Protein AF-A0A854PKU4-F1 (afdb_monomer_lite)

pLDDT: mean 85.91, std 13.13, range [31.92, 95.81]

Structure (mmCIF, N/CA/C/O backbone):
data_AF-A0A854PKU4-F1
#
_entry.id   AF-A0A854PKU4-F1
#
loop_
_atom_site.group_PDB
_atom_site.id
_atom_site.type_symbol
_atom_site.label_atom_id
_atom_site.label_alt_id
_atom_site.label_comp_id
_atom_site.label_asym_id
_atom_site.label_entity_id
_atom_site.label_seq_id
_atom_site.pdbx_PDB_ins_code
_atom_site.Cartn_x
_atom_site.Cartn_y
_atom_site.Cartn_z
_atom_site.occupancy
_atom_site.B_iso_or_equiv
_atom_site.auth_seq_id
_atom_site.auth_comp_id
_atom_site.auth_asym_id
_atom_site.auth_atom_id
_atom_site.pdbx_PDB_model_num
ATOM 1 N N . MET A 1 1 ? -8.528 23.294 2.603 1.00 34.28 1 MET A N 1
ATOM 2 C CA . MET A 1 1 ? -8.503 21.823 2.775 1.00 34.28 1 MET A CA 1
ATOM 3 C C . MET A 1 1 ? -9.174 21.465 4.097 1.00 34.28 1 MET A C 1
ATOM 5 O O . MET A 1 1 ? -8.681 21.871 5.139 1.00 34.28 1 MET A O 1
ATOM 9 N N . SER A 1 2 ? -10.322 20.782 4.072 1.00 31.92 2 SER A N 1
ATOM 10 C CA . SER A 1 2 ? -11.000 20.327 5.298 1.00 31.92 2 SER A CA 1
ATOM 11 C C . SER A 1 2 ? -10.245 19.132 5.893 1.00 31.92 2 S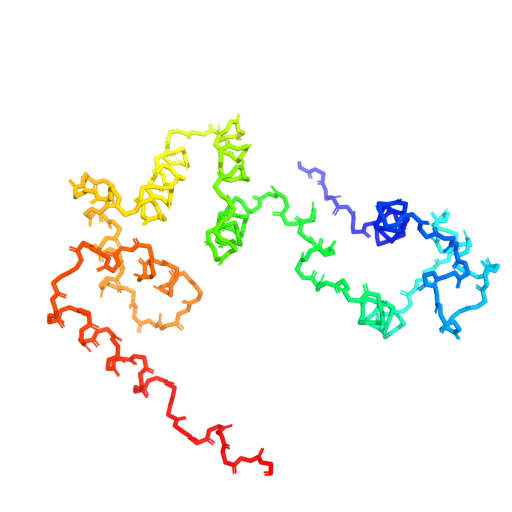ER A C 1
ATOM 13 O O . SER A 1 2 ? -9.994 18.158 5.181 1.00 31.92 2 SER A O 1
ATOM 15 N N . LYS A 1 3 ? -9.864 19.194 7.177 1.00 39.91 3 LYS A N 1
ATOM 16 C CA . LYS A 1 3 ? -9.342 18.036 7.924 1.00 39.91 3 LYS A CA 1
ATOM 17 C C . LYS A 1 3 ? -10.419 16.943 7.910 1.00 39.91 3 LYS A C 1
ATOM 19 O O . LYS A 1 3 ? -11.438 17.081 8.581 1.00 39.91 3 LYS A O 1
ATOM 24 N N . LYS A 1 4 ? -10.214 15.852 7.160 1.00 53.66 4 LYS A N 1
ATOM 25 C CA . LYS A 1 4 ? -11.062 14.652 7.271 1.00 53.66 4 LYS A CA 1
ATOM 26 C C . LYS A 1 4 ? -10.878 14.075 8.679 1.00 53.66 4 LYS A C 1
ATOM 28 O O . LYS A 1 4 ? -9.843 13.492 8.984 1.00 53.66 4 LYS A O 1
ATOM 33 N N . THR A 1 5 ? -11.876 14.256 9.537 1.00 62.19 5 THR A N 1
ATOM 34 C CA . THR A 1 5 ? -11.923 13.641 10.868 1.00 62.19 5 THR A CA 1
ATOM 35 C C . THR A 1 5 ? -12.010 12.118 10.745 1.00 62.19 5 THR A C 1
ATOM 37 O O . THR A 1 5 ? -12.788 11.588 9.946 1.00 62.19 5 THR A O 1
ATOM 40 N N . LEU A 1 6 ? -11.202 11.413 11.538 1.00 74.50 6 LEU A N 1
ATOM 41 C CA . LEU A 1 6 ? -11.161 9.955 11.625 1.00 74.50 6 LEU A CA 1
ATOM 42 C C . LEU A 1 6 ? -12.466 9.421 12.253 1.00 74.50 6 LEU A C 1
ATOM 44 O O . LEU A 1 6 ? -12.621 9.429 13.470 1.00 74.50 6 LEU A O 1
ATOM 48 N N . ASN A 1 7 ? -13.414 8.963 11.430 1.00 84.94 7 ASN A N 1
ATOM 49 C CA . ASN A 1 7 ? -14.751 8.519 11.862 1.00 84.94 7 ASN A CA 1
ATOM 50 C C . ASN A 1 7 ? -14.805 6.998 12.110 1.00 84.94 7 ASN A C 1
ATOM 52 O O . ASN A 1 7 ? -15.439 6.242 11.362 1.00 84.94 7 ASN A O 1
ATOM 56 N N . ILE A 1 8 ? -14.088 6.533 13.137 1.00 88.31 8 ILE A N 1
ATOM 57 C CA . ILE A 1 8 ? -13.963 5.109 13.514 1.00 88.31 8 ILE A CA 1
ATOM 58 C C . ILE A 1 8 ? -15.327 4.412 13.619 1.00 88.31 8 ILE A C 1
ATOM 60 O O . ILE A 1 8 ? -15.493 3.289 13.143 1.00 88.31 8 ILE A O 1
ATOM 64 N N . ASP A 1 9 ? -16.309 5.096 14.199 1.00 89.94 9 ASP A N 1
ATOM 65 C CA . ASP A 1 9 ? -17.692 4.657 14.374 1.00 89.94 9 ASP A CA 1
ATOM 66 C C . ASP A 1 9 ? -18.367 4.281 13.048 1.00 89.94 9 ASP A C 1
ATOM 68 O O . ASP A 1 9 ? -18.910 3.180 12.905 1.00 89.94 9 ASP A O 1
ATOM 72 N N . LYS A 1 10 ? -18.274 5.158 12.041 1.00 89.38 10 LYS A N 1
ATOM 73 C CA . LYS A 1 10 ? -18.843 4.911 10.711 1.00 89.38 10 LYS A CA 1
ATOM 74 C C . LYS A 1 10 ? -18.137 3.761 10.011 1.00 89.38 10 LYS A C 1
ATOM 76 O O . LYS A 1 10 ? -18.788 2.994 9.300 1.00 89.38 10 LYS A O 1
ATOM 81 N N . GLN A 1 11 ? -16.825 3.628 10.207 1.00 89.62 11 GLN A N 1
ATOM 82 C CA . GLN A 1 11 ? -16.073 2.552 9.571 1.00 89.62 11 GLN A CA 1
ATOM 83 C C . GLN A 1 11 ? -16.362 1.175 10.159 1.00 89.62 11 GLN A C 1
ATOM 85 O O . GLN A 1 11 ? -16.547 0.214 9.412 1.00 89.62 11 GLN A O 1
ATOM 90 N N . LEU A 1 12 ? -16.477 1.084 11.483 1.00 91.25 12 LEU A N 1
ATOM 91 C CA . LEU A 1 12 ? -16.914 -0.138 12.154 1.00 91.25 12 LEU A CA 1
ATOM 92 C C . LEU A 1 12 ? -18.279 -0.592 11.629 1.00 91.25 12 LEU A C 1
ATOM 94 O O . LEU A 1 12 ? -18.432 -1.747 11.229 1.00 91.25 12 LEU A O 1
ATOM 98 N N . LYS A 1 13 ? -19.232 0.342 11.525 1.00 93.00 13 LYS A N 1
ATOM 99 C CA . LYS A 1 13 ? -20.560 0.064 10.970 1.00 93.00 13 LYS A CA 1
ATOM 100 C C . LYS A 1 13 ? -20.498 -0.428 9.525 1.00 93.00 13 LYS A C 1
ATOM 102 O O . LYS A 1 13 ? -21.197 -1.375 9.169 1.00 93.00 13 LYS A O 1
ATOM 107 N N . LYS A 1 14 ? -19.668 0.199 8.686 1.00 90.56 14 LYS A N 1
ATOM 108 C CA . LYS A 1 14 ? -19.501 -0.195 7.281 1.00 90.56 14 LYS A CA 1
ATOM 109 C C . LYS A 1 14 ? -18.955 -1.618 7.157 1.00 90.56 14 LYS A C 1
ATOM 111 O O . LYS A 1 14 ? -19.557 -2.420 6.451 1.00 90.56 14 LYS A O 1
ATOM 116 N N . HIS A 1 15 ? -17.865 -1.938 7.855 1.00 90.19 15 HIS A N 1
ATOM 117 C CA . HIS A 1 15 ? -17.285 -3.284 7.846 1.00 90.19 15 HIS A CA 1
ATOM 118 C C . HIS A 1 15 ? -18.282 -4.329 8.346 1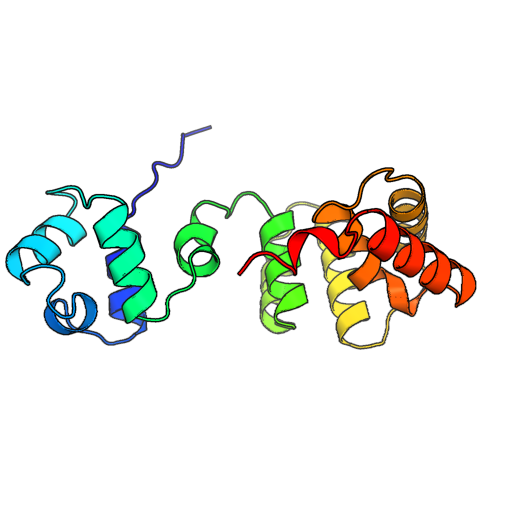.00 90.19 15 HIS A C 1
ATOM 120 O O . HIS A 1 15 ? -18.461 -5.358 7.702 1.00 90.19 15 HIS A O 1
ATOM 126 N N . ARG A 1 16 ? -18.999 -4.040 9.439 1.00 93.75 16 ARG A N 1
ATOM 127 C CA . ARG A 1 16 ? -20.039 -4.931 9.962 1.00 93.75 16 ARG A CA 1
ATOM 128 C C . ARG A 1 16 ? -21.088 -5.282 8.908 1.00 93.75 16 ARG A C 1
ATOM 130 O O . ARG A 1 16 ? -21.411 -6.453 8.737 1.00 93.75 16 ARG A O 1
ATOM 137 N N . ILE A 1 17 ? -21.628 -4.266 8.231 1.00 93.62 17 ILE A N 1
ATOM 138 C CA . ILE A 1 17 ? -22.658 -4.449 7.200 1.00 93.62 17 ILE A CA 1
ATOM 139 C C . ILE A 1 17 ? -22.100 -5.246 6.016 1.00 93.62 17 ILE A C 1
ATOM 141 O O . ILE A 1 17 ? -22.771 -6.159 5.550 1.00 93.62 17 ILE A O 1
ATOM 145 N N . LEU A 1 18 ? -20.875 -4.946 5.563 1.00 88.69 18 LEU A N 1
ATOM 146 C CA . LEU A 1 18 ? -20.223 -5.672 4.464 1.00 88.69 18 LEU A CA 1
ATOM 147 C C . LEU A 1 18 ? -20.031 -7.163 4.767 1.00 88.69 18 LEU A C 1
ATOM 149 O O . LEU A 1 18 ? -20.154 -7.985 3.869 1.00 88.69 18 LEU A O 1
ATOM 153 N N . MET A 1 19 ? -19.770 -7.511 6.027 1.00 90.25 19 MET A N 1
ATOM 154 C CA . MET A 1 19 ? -19.637 -8.899 6.475 1.00 90.25 19 MET A CA 1
ATOM 155 C C . MET A 1 19 ? -20.985 -9.570 6.795 1.00 90.25 19 MET A C 1
ATOM 157 O O . MET A 1 19 ? -21.000 -10.708 7.255 1.00 90.25 19 MET A O 1
ATOM 161 N N . GLY A 1 20 ? -22.117 -8.876 6.624 1.00 93.44 20 GLY A N 1
ATOM 162 C CA . GLY A 1 20 ? -23.444 -9.410 6.953 1.00 93.44 20 GLY A CA 1
ATOM 163 C C . GLY A 1 20 ? -23.675 -9.653 8.450 1.00 93.44 20 GLY A C 1
ATOM 164 O O . GLY A 1 20 ? -24.554 -10.427 8.818 1.00 93.44 20 GLY A O 1
ATOM 165 N N . MET A 1 21 ? -22.897 -9.010 9.327 1.00 95.06 21 MET A N 1
ATOM 166 C CA . MET A 1 21 ? -22.939 -9.262 10.768 1.00 95.06 21 MET A CA 1
ATOM 167 C C . MET A 1 21 ? -23.955 -8.376 11.501 1.00 95.06 21 MET A C 1
ATOM 169 O O . MET A 1 21 ? -24.147 -7.189 11.205 1.00 95.06 21 MET A O 1
ATOM 173 N N . THR A 1 22 ? -24.555 -8.918 12.557 1.00 95.56 22 THR A N 1
ATOM 174 C CA . THR A 1 22 ? -25.284 -8.132 13.556 1.00 95.56 22 THR A CA 1
ATOM 175 C C . THR A 1 22 ? -24.318 -7.395 14.484 1.00 95.56 22 THR A C 1
ATOM 177 O O . THR A 1 22 ? -23.124 -7.695 14.566 1.00 95.56 22 THR A O 1
ATOM 180 N N . GLN A 1 23 ? -24.829 -6.402 15.216 1.00 94.88 23 GLN A N 1
ATOM 181 C CA . GLN A 1 23 ? -24.037 -5.681 16.219 1.00 94.88 23 GLN A CA 1
ATOM 182 C C . GLN A 1 23 ? -23.509 -6.611 17.316 1.00 94.88 23 GLN A C 1
ATOM 184 O O . GLN A 1 23 ? -22.406 -6.401 17.800 1.00 94.88 23 GLN A O 1
ATOM 189 N N . GLN A 1 24 ? -24.269 -7.646 17.680 1.00 94.31 24 GLN A N 1
ATOM 190 C CA . GLN A 1 24 ? -23.859 -8.621 18.686 1.00 94.31 24 GLN A CA 1
ATOM 191 C C . GLN A 1 24 ? -22.786 -9.582 18.155 1.00 94.31 24 GLN A C 1
ATOM 193 O O . GLN A 1 24 ? -21.857 -9.929 18.880 1.00 94.31 24 GLN A O 1
ATOM 198 N N . GLN A 1 25 ? -22.875 -9.959 16.877 1.00 94.12 25 GLN A N 1
ATOM 199 C CA . GLN A 1 25 ? -21.883 -10.818 16.233 1.00 94.12 25 GLN A CA 1
ATOM 200 C C . GLN A 1 25 ? -20.522 -10.134 16.114 1.00 94.12 25 GLN A C 1
ATOM 202 O O . GLN A 1 25 ? -19.523 -10.744 16.469 1.00 94.12 25 GLN A O 1
ATOM 207 N N . ILE A 1 26 ? -20.459 -8.867 15.690 1.00 93.00 26 ILE A N 1
ATOM 208 C CA . ILE A 1 26 ? -19.157 -8.209 15.499 1.00 93.00 26 ILE A CA 1
ATOM 209 C C . ILE A 1 26 ? -18.437 -7.909 16.822 1.00 93.00 26 ILE A C 1
ATOM 211 O O . ILE A 1 26 ? -17.209 -7.874 16.868 1.00 93.00 26 ILE A O 1
ATOM 215 N N . VAL A 1 27 ? -19.167 -7.678 17.919 1.00 93.44 27 VAL A N 1
ATOM 216 C CA . VAL A 1 27 ? -18.533 -7.342 19.205 1.00 93.44 27 VAL A CA 1
ATOM 217 C C . VAL A 1 27 ? -17.967 -8.554 19.925 1.00 93.44 27 VAL A C 1
ATOM 219 O O . VAL A 1 27 ? -17.078 -8.363 20.747 1.00 93.44 27 VAL A O 1
ATOM 222 N N . GLN A 1 28 ? -18.465 -9.767 19.656 1.00 91.56 28 GLN A N 1
ATOM 223 C CA . GLN A 1 28 ? -17.980 -11.028 20.241 1.00 91.56 28 GLN A CA 1
ATOM 224 C C . GLN A 1 28 ? -17.681 -10.937 21.757 1.00 91.56 28 GLN A C 1
ATOM 226 O O . GLN A 1 28 ? -16.628 -11.357 22.233 1.00 91.56 28 GLN A O 1
ATOM 231 N N . GLY A 1 29 ? -18.572 -10.302 22.527 1.00 89.56 29 GLY A N 1
ATOM 232 C CA . GLY A 1 29 ? -18.422 -10.139 23.982 1.00 89.56 29 GLY A CA 1
ATOM 233 C C . GLY A 1 29 ? -17.396 -9.092 24.448 1.00 89.56 29 GLY A C 1
ATOM 234 O O . GLY A 1 29 ? -17.197 -8.928 25.647 1.00 89.56 29 GLY A O 1
ATOM 235 N N . ILE A 1 30 ? -16.755 -8.344 23.544 1.00 92.38 30 ILE A N 1
ATOM 236 C CA . ILE A 1 30 ? -15.841 -7.232 23.885 1.00 92.38 30 ILE A CA 1
ATOM 237 C C . ILE A 1 30 ? -16.617 -6.040 24.463 1.00 92.38 30 ILE A C 1
ATOM 239 O O . ILE A 1 30 ? -16.104 -5.290 25.297 1.00 92.38 30 ILE A O 1
ATOM 243 N N . LEU A 1 31 ? -17.847 -5.860 23.989 1.00 91.00 31 LEU A N 1
ATOM 244 C CA . LEU A 1 31 ? -18.810 -4.853 24.413 1.00 91.00 31 LEU A CA 1
ATOM 245 C C . LEU A 1 31 ? -20.196 -5.492 24.443 1.00 91.00 31 LEU A C 1
ATOM 247 O O . LEU A 1 31 ? -20.474 -6.414 23.674 1.00 91.00 31 LEU A O 1
ATOM 251 N N . ASP A 1 32 ? -21.087 -4.954 25.268 1.00 91.94 32 ASP A N 1
ATOM 252 C CA . ASP A 1 32 ? -22.507 -5.240 25.121 1.00 91.94 32 ASP A CA 1
ATOM 253 C C . ASP A 1 32 ? -23.065 -4.553 23.859 1.00 91.94 32 ASP A C 1
ATOM 255 O O . ASP A 1 32 ? -22.577 -3.506 23.408 1.00 91.94 32 ASP A O 1
ATOM 259 N N . GLN A 1 33 ? -24.120 -5.139 23.288 1.00 92.19 33 GLN A N 1
ATOM 260 C CA . GLN A 1 33 ? -24.758 -4.637 22.069 1.00 92.19 33 GLN A CA 1
ATOM 261 C C . GLN A 1 33 ? -25.240 -3.185 22.225 1.00 92.19 33 GLN A C 1
ATOM 263 O O . GLN A 1 33 ? -25.137 -2.402 21.279 1.00 92.19 33 GLN A O 1
ATOM 268 N N . SER A 1 34 ? -25.738 -2.798 23.407 1.00 92.62 34 SER A N 1
ATOM 269 C CA . SER A 1 34 ? -26.247 -1.441 23.643 1.00 92.62 34 SER A CA 1
ATOM 270 C C . SER A 1 34 ? -25.122 -0.405 23.561 1.00 92.62 34 SER A C 1
ATOM 272 O O . SER A 1 34 ? -25.272 0.631 22.905 1.00 92.62 34 SER A O 1
ATOM 274 N N . THR A 1 35 ? -23.962 -0.712 24.148 1.00 91.88 35 THR A N 1
ATOM 275 C CA . THR A 1 35 ? -22.765 0.126 24.084 1.00 91.88 35 THR A CA 1
ATOM 276 C C . THR A 1 35 ? -22.253 0.223 22.662 1.00 91.88 35 THR A C 1
ATOM 278 O O . THR A 1 35 ? -22.001 1.329 22.185 1.00 91.88 35 THR A O 1
ATOM 281 N N . TYR A 1 36 ? -22.173 -0.892 21.941 1.00 94.38 36 TYR A N 1
ATOM 282 C CA . TYR A 1 36 ? -21.728 -0.856 20.554 1.00 94.38 36 TYR A CA 1
ATOM 283 C C . TYR A 1 36 ? -22.697 -0.105 19.633 1.00 94.38 36 TYR A C 1
ATOM 285 O O . TYR A 1 36 ? -22.256 0.658 18.775 1.00 94.38 36 TYR A O 1
ATOM 293 N N . SER A 1 37 ? -24.013 -0.197 19.862 1.00 93.94 37 SER A N 1
ATOM 294 C CA . SER A 1 37 ? -24.976 0.636 19.135 1.00 93.94 37 SER A CA 1
ATOM 295 C C . SER A 1 37 ? -24.739 2.130 19.368 1.00 93.94 37 SER A C 1
ATOM 297 O O . SER A 1 37 ? -24.953 2.910 18.438 1.00 93.94 37 SER A O 1
ATOM 299 N N . ARG A 1 38 ? -24.342 2.551 20.577 1.00 93.62 38 ARG A N 1
ATOM 300 C CA . ARG A 1 38 ? -23.981 3.952 20.853 1.00 93.62 38 ARG A CA 1
ATOM 301 C C . ARG A 1 38 ? -22.691 4.347 20.139 1.00 93.62 38 ARG A C 1
ATOM 303 O O . ARG A 1 38 ? -22.640 5.454 19.605 1.00 93.62 38 ARG A O 1
ATOM 310 N N . VAL A 1 39 ? -21.713 3.439 20.068 1.00 92.62 39 VAL A N 1
ATOM 311 C CA . VAL A 1 39 ? -20.476 3.647 19.302 1.00 92.62 39 VAL A CA 1
ATOM 312 C C . VAL A 1 39 ? -20.779 3.862 17.823 1.00 92.62 39 VAL A C 1
ATOM 314 O O . VAL A 1 39 ? -20.410 4.902 17.302 1.00 92.62 39 VAL A O 1
ATOM 317 N N . GLU A 1 40 ? -21.524 2.971 17.155 1.00 92.62 40 GLU A N 1
ATOM 318 C CA . GLU A 1 40 ? -21.868 3.130 15.725 1.00 92.62 40 GLU A CA 1
ATOM 319 C C . GLU A 1 40 ? -22.685 4.396 15.413 1.00 92.62 40 GLU A C 1
ATOM 321 O O . GLU A 1 40 ? -22.746 4.833 14.264 1.00 92.62 40 GLU A O 1
ATOM 326 N N . LYS A 1 41 ? -23.364 4.962 16.418 1.00 91.12 41 LYS A N 1
ATOM 327 C CA . LYS A 1 41 ? -24.121 6.219 16.314 1.00 91.12 41 LYS A CA 1
ATOM 328 C C . LYS A 1 41 ? -23.265 7.456 16.623 1.00 91.12 41 LYS A C 1
ATOM 330 O O . LYS A 1 41 ? -23.815 8.552 16.656 1.00 91.12 41 LYS A O 1
ATOM 335 N N . GLY A 1 42 ? -21.974 7.290 16.919 1.00 87.75 42 GLY A N 1
ATOM 336 C CA . GLY A 1 42 ? -21.070 8.374 17.313 1.00 87.75 42 GLY A CA 1
ATOM 337 C C . GLY A 1 42 ? -21.385 8.991 18.681 1.00 87.75 42 GLY A C 1
ATOM 338 O O . GLY A 1 42 ? -20.854 10.044 19.015 1.00 87.75 42 GLY A O 1
ATOM 339 N N . LYS A 1 43 ? -22.252 8.361 19.489 1.00 88.19 43 LYS A N 1
ATOM 340 C CA . LYS A 1 43 ? -22.673 8.880 20.806 1.00 88.19 43 LYS A CA 1
ATOM 341 C C . LYS A 1 43 ? -21.667 8.584 21.915 1.00 88.19 43 LYS A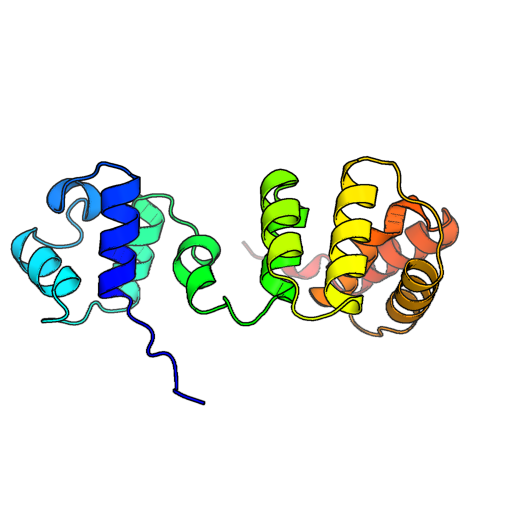 C 1
ATOM 343 O O . LYS A 1 43 ? -21.739 9.167 22.992 1.00 88.19 43 LYS A O 1
ATOM 348 N N . THR A 1 44 ? -20.771 7.628 21.696 1.00 86.38 44 THR A N 1
ATOM 349 C CA . THR A 1 44 ? -19.739 7.241 22.661 1.00 86.38 44 THR A CA 1
ATOM 350 C C . THR A 1 44 ? -18.499 6.796 21.900 1.00 86.38 44 THR A C 1
ATOM 352 O O . THR A 1 44 ? -18.608 6.081 20.906 1.00 86.38 44 THR A O 1
ATOM 355 N N . GLY A 1 45 ? -17.321 7.213 22.361 1.00 81.25 45 GLY A N 1
ATOM 356 C CA . GLY A 1 45 ? -16.056 6.766 21.787 1.00 81.25 45 GLY A CA 1
ATOM 357 C C . GLY A 1 45 ? -15.743 5.308 22.130 1.00 81.25 45 GLY A C 1
ATOM 358 O O . GLY A 1 45 ? -16.206 4.767 23.135 1.00 81.25 45 GLY A O 1
ATOM 359 N N . MET A 1 46 ? -14.907 4.677 21.309 1.00 85.62 46 MET A N 1
ATOM 360 C CA . MET A 1 46 ? -14.294 3.389 21.621 1.00 85.62 46 MET A CA 1
ATOM 361 C C . MET A 1 46 ? -12.803 3.597 21.877 1.00 85.62 46 MET A C 1
ATOM 363 O O . MET A 1 46 ? -12.105 4.177 21.050 1.00 85.62 46 MET A O 1
ATOM 367 N N . GLY A 1 47 ? -12.307 3.108 23.014 1.00 87.56 47 GLY A N 1
ATOM 368 C CA . GLY A 1 47 ? -10.873 3.128 23.298 1.00 87.56 47 GLY A CA 1
ATOM 369 C C . GLY A 1 47 ? -10.083 2.257 22.315 1.00 87.56 47 GLY A C 1
ATOM 370 O O . GLY A 1 47 ? -10.556 1.194 21.907 1.00 87.56 47 GLY A O 1
ATOM 371 N N . MET A 1 48 ? -8.855 2.677 21.989 1.00 89.06 48 MET A N 1
ATOM 372 C CA . MET A 1 48 ? -7.986 2.014 21.004 1.00 89.06 48 MET A CA 1
ATOM 373 C C . MET A 1 48 ? -7.805 0.515 21.279 1.00 89.06 48 MET A C 1
ATOM 375 O O . MET A 1 48 ? -7.925 -0.298 20.371 1.00 89.06 48 MET A O 1
ATOM 379 N N . TYR A 1 49 ? -7.608 0.123 22.541 1.00 92.94 49 TYR A N 1
ATOM 380 C CA . TYR A 1 49 ? -7.474 -1.288 22.920 1.00 92.94 49 TYR A CA 1
ATOM 381 C C . TYR A 1 49 ? -8.680 -2.142 22.487 1.00 92.94 49 TYR A C 1
ATOM 383 O O . TYR A 1 49 ? -8.515 -3.224 21.924 1.00 92.94 49 TYR A O 1
ATOM 391 N N . ARG A 1 50 ? -9.906 -1.642 22.704 1.00 92.25 50 ARG A N 1
ATOM 392 C CA . ARG A 1 50 ? -11.137 -2.353 22.322 1.00 92.25 50 ARG A CA 1
ATOM 393 C C . ARG A 1 50 ? -11.308 -2.401 20.807 1.00 92.25 50 ARG A C 1
ATOM 395 O O . ARG A 1 50 ? -11.703 -3.444 20.296 1.00 92.25 50 ARG A O 1
ATOM 402 N N . LEU A 1 51 ? -10.953 -1.321 20.109 1.00 92.75 51 LEU A N 1
ATOM 403 C CA . LEU A 1 51 ? -10.946 -1.284 18.647 1.00 92.75 51 LEU A CA 1
ATOM 404 C C . LEU A 1 51 ? -10.006 -2.353 18.084 1.00 92.75 51 LEU A C 1
ATOM 406 O O . LEU A 1 51 ? -10.446 -3.199 17.315 1.00 92.75 51 LEU A O 1
ATOM 410 N N . LEU A 1 52 ? -8.741 -2.371 18.515 1.00 93.38 52 LEU A N 1
ATOM 411 C CA . LEU A 1 52 ? -7.752 -3.348 18.050 1.00 93.38 52 LEU A CA 1
ATOM 412 C C . LEU A 1 52 ? -8.200 -4.787 18.324 1.00 93.38 52 LEU A C 1
ATOM 414 O O . LEU A 1 52 ? -8.084 -5.649 17.453 1.00 93.38 52 LEU A O 1
ATOM 418 N N . LYS A 1 53 ? -8.767 -5.043 19.510 1.00 94.44 53 LYS A N 1
ATOM 419 C CA . LYS A 1 53 ? -9.319 -6.357 19.855 1.00 94.44 53 LYS A CA 1
ATOM 420 C C . LYS A 1 53 ? -10.467 -6.743 18.919 1.00 94.44 53 LYS A C 1
ATOM 422 O O . LYS A 1 53 ? -10.473 -7.867 18.430 1.00 94.44 53 LYS A O 1
ATOM 427 N N . MET A 1 54 ? -11.386 -5.818 18.628 1.00 93.38 54 MET A N 1
ATOM 428 C CA . MET A 1 54 ? -12.488 -6.043 17.688 1.00 93.38 54 MET A CA 1
ATOM 429 C C . MET A 1 54 ? -11.999 -6.332 16.270 1.00 93.38 54 MET A C 1
ATOM 431 O O . MET A 1 54 ? -12.482 -7.271 15.646 1.00 93.38 54 MET A O 1
ATOM 435 N N . LEU A 1 55 ? -11.040 -5.559 15.759 1.00 93.88 55 LEU A N 1
ATOM 436 C CA . LEU A 1 55 ? -10.487 -5.793 14.425 1.00 93.88 55 LEU A CA 1
ATOM 437 C C . LEU A 1 55 ? -9.831 -7.175 14.346 1.00 93.88 55 LEU A C 1
ATOM 439 O O . LEU A 1 55 ? -10.126 -7.940 13.433 1.00 93.88 55 LEU A O 1
ATOM 443 N N . LYS A 1 56 ? -9.045 -7.544 15.366 1.00 93.56 56 LYS A N 1
ATOM 444 C CA . LYS A 1 56 ? -8.384 -8.851 15.447 1.00 93.56 56 LYS A CA 1
ATOM 445 C C . LYS A 1 56 ? -9.375 -10.021 15.441 1.00 93.56 56 LYS A C 1
ATOM 447 O O . LYS A 1 56 ? -9.194 -10.943 14.654 1.00 93.56 56 LYS A O 1
ATOM 452 N N . VAL A 1 57 ? -10.408 -10.006 16.293 1.00 93.56 57 VAL A N 1
ATOM 453 C CA . VAL A 1 57 ? -11.361 -11.138 16.383 1.00 93.56 57 VAL A CA 1
ATOM 454 C C . VAL A 1 57 ? -12.249 -11.280 15.145 1.00 93.56 57 VAL A C 1
ATOM 456 O O . VAL A 1 57 ? -12.723 -12.374 14.861 1.00 93.56 57 VAL A O 1
ATOM 459 N N . ASN A 1 58 ? -12.450 -10.196 14.392 1.00 91.81 58 ASN A N 1
ATOM 460 C CA . ASN A 1 58 ? -13.185 -10.218 13.125 1.00 91.81 58 ASN A CA 1
ATOM 461 C C . ASN A 1 58 ? -12.262 -10.344 11.902 1.00 91.81 58 ASN A C 1
ATOM 463 O O . ASN A 1 58 ? -12.731 -10.186 10.781 1.00 91.81 58 ASN A O 1
ATOM 467 N N . GLN A 1 59 ? -10.964 -10.611 12.108 1.00 91.12 59 GLN A N 1
ATOM 468 C CA . GLN A 1 59 ? -9.961 -10.772 11.045 1.00 91.12 59 GLN A CA 1
ATOM 469 C C . GLN A 1 59 ? -9.888 -9.573 10.079 1.00 91.12 59 GLN A C 1
ATOM 471 O O . GLN A 1 59 ? -9.565 -9.717 8.903 1.00 91.12 59 GLN A O 1
ATOM 476 N N . ILE A 1 60 ? -10.165 -8.369 10.583 1.00 89.81 60 ILE A N 1
ATOM 477 C CA . ILE A 1 60 ? -10.047 -7.125 9.825 1.00 89.81 60 ILE A CA 1
ATOM 478 C C . ILE A 1 60 ? -8.620 -6.607 10.000 1.00 89.81 60 ILE A C 1
ATOM 480 O O . ILE A 1 60 ? -8.195 -6.314 11.123 1.00 89.81 60 ILE A O 1
ATOM 484 N N . SER A 1 61 ? -7.873 -6.469 8.903 1.00 87.81 61 SER A N 1
ATOM 485 C CA . SER A 1 61 ? -6.528 -5.900 8.971 1.00 87.81 61 SER A CA 1
ATOM 486 C C . SER A 1 61 ? -6.583 -4.405 9.319 1.00 87.81 61 SER A C 1
ATOM 488 O O . SER A 1 61 ? -7.511 -3.685 8.938 1.00 87.81 61 SER A O 1
ATOM 490 N N . LEU A 1 62 ? -5.574 -3.911 10.047 1.00 87.31 62 LEU A N 1
ATOM 491 C CA . LEU A 1 62 ? -5.476 -2.480 10.363 1.00 87.31 62 LEU A CA 1
ATOM 492 C C . LEU A 1 62 ? -5.408 -1.642 9.090 1.00 87.31 62 LEU A C 1
ATOM 494 O O . LEU A 1 62 ? -6.066 -0.608 9.001 1.00 87.31 62 LEU A O 1
ATOM 498 N N . TYR A 1 63 ? -4.659 -2.119 8.096 1.00 79.56 63 TYR A N 1
ATOM 499 C CA . TYR A 1 63 ? -4.576 -1.456 6.808 1.00 79.56 63 TYR A CA 1
ATOM 500 C C . TYR A 1 63 ? -5.966 -1.335 6.169 1.00 79.56 63 TYR A C 1
ATOM 502 O O . TYR A 1 63 ? -6.396 -0.227 5.862 1.00 79.56 63 TYR A O 1
ATOM 510 N N . ASP A 1 64 ? -6.722 -2.431 6.057 1.00 80.00 64 ASP A N 1
ATOM 511 C CA . ASP A 1 64 ? -8.043 -2.414 5.414 1.00 80.00 64 ASP A CA 1
ATOM 512 C C . ASP A 1 64 ? -9.048 -1.532 6.153 1.00 80.00 64 ASP A C 1
ATOM 514 O O . ASP A 1 64 ? -9.890 -0.869 5.537 1.00 80.00 64 ASP A O 1
ATOM 518 N N . PHE A 1 65 ? -8.948 -1.491 7.478 1.00 87.94 65 PHE A N 1
ATOM 519 C CA . PHE A 1 65 ? -9.802 -0.644 8.292 1.00 87.94 65 PHE A CA 1
ATOM 520 C C . PHE A 1 65 ? -9.498 0.848 8.083 1.00 87.94 65 PHE A C 1
ATOM 522 O O . PHE A 1 65 ? -10.418 1.663 7.931 1.00 87.94 65 PHE A O 1
ATOM 529 N N . PHE A 1 66 ? -8.212 1.213 8.047 1.00 84.94 66 PHE A N 1
ATOM 530 C CA . PHE A 1 66 ? -7.760 2.604 8.004 1.00 84.94 66 PHE A CA 1
ATOM 531 C C . PHE A 1 66 ? -7.522 3.163 6.593 1.00 84.94 66 PHE A C 1
ATOM 533 O O . PHE A 1 66 ? -7.492 4.384 6.440 1.00 84.94 66 PHE A O 1
ATOM 540 N N . GLN A 1 67 ? -7.466 2.326 5.551 1.00 74.38 67 GLN A N 1
ATOM 541 C CA . GLN A 1 67 ? -7.181 2.730 4.163 1.00 74.38 67 GLN A CA 1
ATOM 542 C C . GLN A 1 67 ? -8.080 3.862 3.642 1.00 74.38 67 GLN A C 1
ATOM 544 O O . GLN A 1 67 ? -7.676 4.640 2.785 1.00 74.38 67 GLN A O 1
ATOM 549 N N . ILE A 1 68 ? -9.316 3.992 4.147 1.00 71.44 68 ILE A N 1
ATOM 550 C CA . ILE A 1 68 ? -10.217 5.059 3.685 1.00 71.44 68 ILE A CA 1
ATOM 551 C C . ILE A 1 68 ? -9.767 6.457 4.119 1.00 71.44 68 ILE A C 1
ATOM 553 O O . ILE A 1 68 ? -10.160 7.455 3.520 1.00 71.44 68 ILE A O 1
ATOM 557 N N . TYR A 1 69 ? -8.988 6.524 5.194 1.00 72.38 69 TYR A N 1
ATOM 558 C CA . TYR A 1 69 ? -8.419 7.757 5.721 1.00 72.38 69 TYR A CA 1
ATOM 559 C C . TYR A 1 69 ? -7.085 8.063 5.051 1.00 72.38 69 TYR A C 1
ATOM 561 O O . TYR A 1 69 ? -6.664 9.214 5.028 1.00 72.38 69 TYR A O 1
ATOM 569 N N . ASP A 1 70 ? -6.504 7.043 4.425 1.00 65.94 70 ASP A N 1
ATOM 570 C CA . ASP A 1 70 ? -5.329 7.110 3.572 1.00 65.94 70 ASP A CA 1
ATOM 571 C C . ASP A 1 70 ? -5.694 7.321 2.087 1.00 65.94 70 ASP A C 1
ATOM 573 O O . ASP A 1 70 ? -4.843 7.251 1.213 1.00 65.94 70 ASP A O 1
ATOM 577 N N . GLN A 1 71 ? -6.968 7.610 1.773 1.00 54.34 71 GLN A N 1
ATOM 578 C CA . GLN A 1 71 ? -7.470 7.801 0.397 1.00 54.34 71 GLN A CA 1
ATOM 579 C C . GLN A 1 71 ? -6.766 8.905 -0.395 1.00 54.34 71 GLN A C 1
ATOM 581 O O . GLN A 1 71 ? -6.861 8.908 -1.617 1.00 54.34 71 GLN A O 1
ATOM 586 N N . ASN A 1 72 ? -6.088 9.831 0.282 1.00 56.56 72 ASN A N 1
ATOM 587 C CA . ASN A 1 72 ? -5.309 10.878 -0.375 1.00 56.56 72 ASN A CA 1
ATOM 588 C C . ASN A 1 72 ? -3.864 10.437 -0.663 1.00 56.56 72 ASN A C 1
ATOM 590 O O . ASN A 1 72 ? -3.121 11.175 -1.299 1.00 56.56 72 ASN A O 1
ATOM 594 N N . ASN A 1 73 ? -3.449 9.259 -0.195 1.00 75.81 73 ASN A N 1
ATOM 595 C CA . ASN A 1 73 ? -2.131 8.712 -0.454 1.00 75.81 73 ASN A CA 1
ATOM 596 C C . ASN A 1 73 ? -2.228 7.621 -1.523 1.00 75.81 73 ASN A C 1
ATOM 598 O O . ASN A 1 73 ? -2.242 6.418 -1.247 1.00 75.81 73 ASN A O 1
ATOM 602 N N . TYR A 1 74 ? -2.309 8.074 -2.774 1.00 85.19 74 TYR A N 1
ATOM 603 C CA . TYR A 1 74 ? -2.290 7.219 -3.958 1.00 85.19 74 TYR A CA 1
ATOM 604 C C . TYR A 1 74 ? -1.171 6.155 -3.894 1.00 85.19 74 TYR A C 1
ATOM 606 O O . TYR A 1 74 ? -1.425 4.990 -4.198 1.00 85.19 74 TYR A O 1
ATOM 614 N N . GLN A 1 75 ? 0.019 6.517 -3.398 1.00 86.19 75 GLN A N 1
ATOM 615 C CA . GLN A 1 75 ? 1.172 5.617 -3.289 1.00 86.19 75 GLN A CA 1
ATOM 616 C C . GLN A 1 75 ? 0.907 4.425 -2.362 1.00 86.19 75 GLN A C 1
ATOM 618 O O . GLN A 1 75 ? 1.179 3.278 -2.719 1.00 86.19 75 GLN A O 1
ATOM 623 N N . ASN A 1 76 ? 0.309 4.658 -1.193 1.00 84.88 76 ASN A N 1
ATOM 624 C CA . ASN A 1 76 ? -0.034 3.569 -0.276 1.00 84.88 76 ASN A CA 1
ATOM 625 C C . ASN A 1 76 ? -1.094 2.640 -0.872 1.00 84.88 76 ASN A C 1
ATOM 627 O O . ASN A 1 76 ? -1.029 1.421 -0.679 1.00 84.88 76 ASN A O 1
ATOM 631 N N . ARG A 1 77 ? -2.057 3.195 -1.619 1.00 87.19 77 ARG A N 1
ATOM 632 C CA . ARG A 1 77 ? -3.094 2.405 -2.289 1.00 87.19 77 ARG A CA 1
ATOM 633 C C . ARG A 1 77 ? -2.520 1.558 -3.423 1.00 87.19 77 ARG A C 1
ATOM 635 O O . ARG A 1 77 ? -2.859 0.380 -3.509 1.00 87.19 77 ARG A O 1
ATOM 642 N N . LEU A 1 78 ? -1.647 2.135 -4.249 1.00 92.12 78 LEU A N 1
ATOM 643 C CA . LEU A 1 78 ? -0.920 1.433 -5.305 1.00 92.12 78 LEU A CA 1
ATOM 644 C C . LEU A 1 78 ? -0.151 0.236 -4.734 1.00 92.12 78 LEU A C 1
ATOM 646 O O . LEU A 1 78 ? -0.346 -0.890 -5.189 1.00 92.12 78 LEU A O 1
ATOM 650 N N . ARG A 1 79 ? 0.666 0.466 -3.697 1.00 90.31 79 ARG A N 1
ATOM 651 C CA . ARG A 1 79 ? 1.481 -0.574 -3.047 1.00 90.31 79 ARG A CA 1
ATOM 652 C C . ARG A 1 79 ? 0.642 -1.737 -2.543 1.00 90.31 79 ARG A C 1
ATOM 654 O O . ARG A 1 79 ? 0.948 -2.885 -2.839 1.00 90.31 79 ARG A O 1
ATOM 661 N N . TYR A 1 80 ? -0.435 -1.450 -1.816 1.00 87.44 80 TYR A N 1
ATOM 662 C CA . TYR A 1 80 ? -1.322 -2.492 -1.303 1.00 87.44 80 TYR A CA 1
ATOM 663 C C . TYR A 1 80 ? -1.938 -3.335 -2.417 1.00 87.44 80 TYR A C 1
ATOM 665 O O . TYR A 1 80 ? -1.941 -4.562 -2.333 1.00 87.44 80 TYR A O 1
ATOM 673 N N . LEU A 1 81 ? -2.453 -2.691 -3.465 1.00 91.94 81 LEU A N 1
ATOM 674 C CA . LEU A 1 81 ? -3.059 -3.401 -4.588 1.00 91.94 81 LEU A CA 1
ATOM 675 C C . LEU A 1 81 ? -2.021 -4.248 -5.331 1.00 91.94 81 LEU A C 1
ATOM 677 O O . LEU A 1 81 ? -2.300 -5.392 -5.683 1.00 91.94 81 LEU A O 1
ATOM 681 N N . PHE A 1 82 ? -0.807 -3.720 -5.498 1.00 93.94 82 PHE A N 1
ATOM 682 C CA . PHE A 1 82 ? 0.313 -4.442 -6.087 1.00 93.94 82 PHE A CA 1
ATOM 683 C C . PHE A 1 82 ? 0.709 -5.675 -5.261 1.00 93.94 82 PHE A C 1
ATOM 685 O O . PHE A 1 82 ? 0.779 -6.776 -5.806 1.00 93.94 82 PHE A O 1
ATOM 692 N N . TYR A 1 83 ? 0.896 -5.529 -3.945 1.00 89.69 83 TYR A N 1
ATOM 693 C CA . TYR A 1 83 ? 1.269 -6.640 -3.062 1.00 89.69 83 TYR A CA 1
ATOM 694 C C . TYR A 1 83 ? 0.194 -7.728 -2.990 1.00 89.69 83 TYR A C 1
ATOM 696 O O . TYR A 1 83 ? 0.525 -8.912 -2.976 1.00 89.69 83 TYR A O 1
ATOM 704 N N . ASN A 1 84 ? -1.084 -7.344 -3.031 1.00 90.88 84 ASN A N 1
ATOM 705 C CA . ASN A 1 84 ? -2.205 -8.285 -3.092 1.00 90.88 84 ASN A CA 1
ATOM 706 C C . ASN A 1 84 ? -2.498 -8.809 -4.503 1.00 90.88 84 ASN A C 1
ATOM 708 O O . ASN A 1 84 ? -3.409 -9.615 -4.676 1.00 90.88 84 ASN A O 1
ATOM 712 N N . ARG A 1 85 ? -1.735 -8.373 -5.513 1.00 92.81 85 ARG A N 1
ATOM 713 C CA . ARG A 1 85 ? -1.923 -8.734 -6.925 1.00 92.81 85 ARG A CA 1
ATOM 714 C C . ARG A 1 85 ? -3.336 -8.429 -7.456 1.00 92.81 85 ARG A C 1
ATOM 716 O O . ARG A 1 85 ? -3.806 -9.100 -8.373 1.00 92.81 85 ARG A O 1
ATOM 723 N N . ASP A 1 86 ? -4.005 -7.413 -6.907 1.00 93.00 86 ASP A N 1
ATOM 724 C CA . ASP A 1 86 ? -5.367 -7.006 -7.281 1.00 93.00 86 ASP A CA 1
ATOM 725 C C . ASP A 1 86 ? -5.341 -6.132 -8.547 1.00 93.00 86 ASP A C 1
ATOM 727 O O . ASP A 1 86 ? -5.366 -4.900 -8.488 1.00 93.00 86 ASP A O 1
ATOM 731 N N . ILE A 1 87 ? -5.264 -6.784 -9.712 1.00 95.75 87 ILE A N 1
ATOM 732 C CA . ILE A 1 87 ? -5.232 -6.112 -11.021 1.00 95.75 87 ILE A CA 1
ATOM 733 C C . ILE A 1 87 ? -6.500 -5.280 -11.251 1.00 95.75 87 ILE A C 1
ATOM 735 O O . ILE A 1 87 ? -6.403 -4.154 -11.737 1.00 95.75 87 ILE A O 1
ATOM 739 N N . ASP A 1 88 ? -7.676 -5.785 -10.878 1.00 94.50 88 ASP A N 1
ATOM 740 C CA . ASP A 1 88 ? -8.931 -5.048 -11.053 1.00 94.50 88 ASP A CA 1
ATOM 741 C C . ASP A 1 88 ? -8.971 -3.802 -10.162 1.00 94.50 88 ASP A C 1
ATOM 743 O O . ASP A 1 88 ? -9.476 -2.748 -10.549 1.00 94.50 88 ASP A O 1
ATOM 747 N N . GLY A 1 89 ? -8.413 -3.895 -8.955 1.00 93.38 89 GLY A N 1
ATOM 748 C CA . GLY A 1 89 ? -8.234 -2.763 -8.061 1.00 93.38 89 GLY A CA 1
ATOM 749 C C . GLY A 1 89 ? -7.265 -1.725 -8.608 1.00 93.38 89 GLY A C 1
ATOM 750 O O . GLY A 1 89 ? -7.544 -0.534 -8.467 1.00 93.38 89 GLY A O 1
ATOM 751 N N . LEU A 1 90 ? -6.178 -2.152 -9.258 1.00 95.50 90 LEU A N 1
ATOM 752 C CA . LEU A 1 90 ? -5.245 -1.255 -9.947 1.00 95.50 90 LEU A CA 1
ATOM 753 C C . LEU A 1 90 ? -5.923 -0.538 -11.119 1.00 95.50 90 LEU A C 1
ATOM 755 O O . LEU A 1 90 ? -5.782 0.674 -11.236 1.00 95.50 90 LEU A O 1
ATOM 759 N N . LEU A 1 91 ? -6.729 -1.238 -11.923 1.00 95.81 91 LEU A N 1
ATOM 760 C CA . LEU A 1 91 ? -7.507 -0.615 -13.001 1.00 95.81 91 LEU A CA 1
ATOM 761 C C . LEU A 1 91 ? -8.471 0.449 -12.455 1.00 95.81 91 LEU A C 1
ATOM 763 O O . LEU A 1 91 ? -8.447 1.592 -12.899 1.00 95.81 91 LEU A O 1
ATOM 767 N N . ARG A 1 92 ? -9.224 0.129 -11.393 1.00 93.88 92 ARG A N 1
ATOM 768 C CA . ARG A 1 92 ? -10.100 1.107 -10.719 1.00 93.88 92 ARG A CA 1
ATOM 769 C C . ARG A 1 92 ? -9.341 2.279 -10.087 1.00 93.88 92 ARG A C 1
ATOM 771 O O . ARG A 1 92 ? -9.935 3.336 -9.872 1.00 93.88 92 ARG A O 1
ATOM 778 N N . LEU A 1 93 ? -8.083 2.078 -9.684 1.00 91.56 93 LEU A N 1
ATOM 779 C CA . LEU A 1 93 ? -7.224 3.152 -9.181 1.00 91.56 93 LEU A CA 1
ATOM 780 C C . LEU A 1 93 ? -6.781 4.059 -10.332 1.00 91.56 93 LEU A C 1
ATOM 782 O O . LEU A 1 93 ? -6.805 5.276 -10.173 1.00 91.56 93 LEU A O 1
ATOM 786 N N . LYS A 1 94 ? -6.450 3.470 -11.487 1.00 93.44 94 LYS A N 1
ATOM 787 C CA . LYS A 1 94 ? -6.066 4.188 -12.705 1.00 93.44 94 LYS A CA 1
ATOM 788 C C . LYS A 1 94 ? -7.170 5.105 -13.201 1.00 93.44 94 LYS A C 1
ATOM 790 O O . LYS A 1 94 ? -6.893 6.259 -13.509 1.00 93.44 94 LYS A O 1
ATOM 795 N N . ASP A 1 95 ? -8.414 4.635 -13.184 1.00 91.00 95 ASP A N 1
ATOM 796 C CA . ASP A 1 95 ? -9.584 5.433 -13.577 1.00 91.00 95 ASP A CA 1
ATOM 797 C C . ASP A 1 95 ? -9.757 6.708 -12.730 1.00 91.00 95 ASP A C 1
ATOM 799 O O . ASP A 1 95 ? -10.473 7.629 -13.116 1.00 91.00 95 ASP A O 1
ATOM 803 N N . LYS A 1 96 ? -9.117 6.764 -11.555 1.00 88.62 96 LYS A N 1
ATOM 804 C CA . LYS A 1 96 ? -9.150 7.896 -10.620 1.00 88.62 96 LYS A CA 1
ATOM 805 C C . LYS A 1 96 ? -7.837 8.679 -10.584 1.00 88.62 96 LYS A C 1
ATOM 807 O O . LYS A 1 96 ? -7.685 9.534 -9.713 1.00 88.62 96 LYS A O 1
ATOM 812 N N . ALA A 1 97 ? -6.882 8.367 -11.458 1.00 86.75 97 ALA A N 1
ATOM 81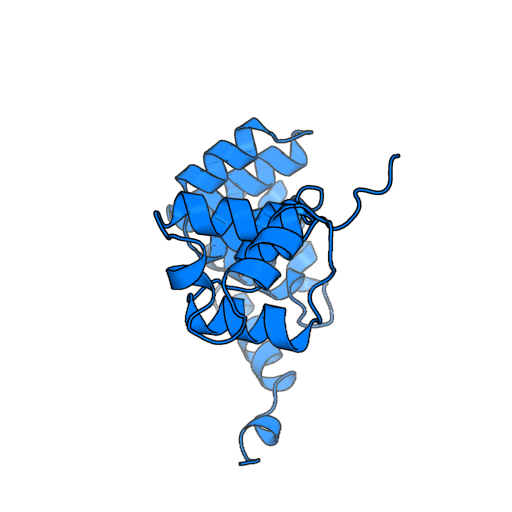3 C CA . ALA A 1 97 ? -5.595 9.045 -11.500 1.00 86.75 97 ALA A CA 1
ATOM 814 C C . ALA A 1 97 ? -5.781 10.529 -11.847 1.00 86.75 97 ALA A C 1
ATOM 816 O O . ALA A 1 97 ? -6.438 10.877 -12.825 1.00 86.75 97 ALA A O 1
ATOM 817 N N . GLU A 1 98 ? -5.187 11.407 -11.042 1.00 80.69 98 GLU A N 1
ATOM 818 C CA . GLU A 1 98 ? -5.325 12.862 -11.198 1.00 80.69 98 GLU A CA 1
ATOM 819 C C . GLU A 1 98 ? -4.392 13.434 -12.279 1.00 80.69 98 GLU A C 1
ATOM 821 O O . GLU A 1 98 ? -4.592 14.553 -12.745 1.00 80.69 98 GLU A O 1
ATOM 826 N N . ASN A 1 99 ? -3.362 12.681 -12.676 1.00 85.81 99 ASN A N 1
ATOM 827 C CA . ASN A 1 99 ? -2.399 13.069 -13.701 1.00 85.81 99 ASN A CA 1
ATOM 828 C C . ASN A 1 99 ? -1.800 11.842 -14.412 1.00 85.81 99 ASN A C 1
ATOM 830 O O . ASN A 1 99 ? -1.982 10.699 -13.983 1.00 85.81 99 ASN A O 1
ATOM 834 N N . SER A 1 100 ? -1.081 12.095 -15.509 1.00 86.69 100 SER A N 1
ATOM 835 C CA . SER A 1 100 ? -0.470 11.047 -16.332 1.00 86.69 100 SER A CA 1
ATOM 836 C C . SER A 1 100 ? 0.638 10.283 -15.608 1.00 86.69 100 SER A C 1
ATOM 838 O O . SER A 1 100 ? 0.701 9.074 -15.761 1.00 86.69 100 SER A O 1
ATOM 840 N N . GLU A 1 101 ? 1.450 10.932 -14.764 1.00 87.31 101 GLU A N 1
ATOM 841 C CA . GLU A 1 101 ? 2.549 10.267 -14.037 1.00 87.31 101 GLU A CA 1
ATOM 842 C C . GLU A 1 101 ? 2.026 9.165 -13.100 1.00 87.31 101 GLU A C 1
ATOM 844 O O . GLU A 1 101 ? 2.541 8.049 -13.091 1.00 87.31 101 GLU A O 1
ATOM 849 N N . ILE A 1 102 ? 0.945 9.452 -12.371 1.00 89.50 102 ILE A N 1
ATOM 850 C CA . ILE A 1 102 ? 0.217 8.479 -11.546 1.00 89.50 102 ILE A CA 1
ATOM 851 C C . ILE A 1 102 ? -0.331 7.341 -12.418 1.00 89.50 102 ILE A C 1
ATOM 853 O O . ILE A 1 102 ? -0.205 6.172 -12.066 1.00 89.50 102 ILE A O 1
ATOM 857 N N . SER A 1 103 ? -0.934 7.666 -13.563 1.00 91.62 103 SER A N 1
ATOM 858 C CA . SER A 1 103 ? -1.491 6.663 -14.480 1.00 91.62 103 SER A CA 1
ATOM 859 C C . SER A 1 103 ? -0.414 5.711 -15.0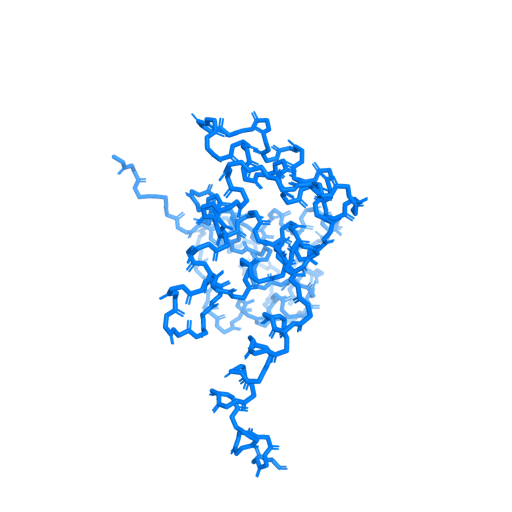18 1.00 91.62 103 SER A C 1
ATOM 861 O O . SER A 1 103 ? -0.600 4.492 -14.999 1.00 91.62 103 SER A O 1
ATOM 863 N N . ASP A 1 104 ? 0.732 6.262 -15.419 1.00 92.19 104 ASP A N 1
ATOM 864 C CA . ASP A 1 104 ? 1.860 5.519 -15.977 1.00 92.19 104 ASP A CA 1
ATOM 865 C C . ASP A 1 104 ? 2.497 4.589 -14.934 1.00 92.19 104 ASP A C 1
ATOM 867 O O . ASP A 1 104 ? 2.876 3.457 -15.245 1.00 92.19 104 ASP A O 1
ATOM 871 N N . GLU A 1 105 ? 2.587 5.026 -13.675 1.00 92.75 105 GLU A N 1
ATOM 872 C CA . GLU A 1 105 ? 3.093 4.195 -12.580 1.00 92.75 105 GLU A CA 1
ATOM 873 C C . GLU A 1 105 ? 2.155 3.009 -12.278 1.00 92.75 105 GLU A C 1
ATOM 875 O O . GLU A 1 105 ? 2.624 1.891 -12.039 1.00 92.75 105 GLU A O 1
ATOM 880 N N . ILE A 1 106 ? 0.831 3.201 -12.367 1.00 95.12 106 ILE A N 1
ATOM 881 C CA . ILE A 1 106 ? -0.150 2.105 -12.248 1.00 95.12 106 ILE A CA 1
ATOM 882 C C . ILE A 1 106 ? -0.017 1.130 -13.414 1.00 95.12 106 ILE A C 1
ATOM 884 O O . ILE A 1 106 ? -0.035 -0.085 -13.202 1.00 95.12 106 ILE A O 1
ATOM 888 N N . ASP A 1 107 ? 0.134 1.634 -14.639 1.00 94.81 107 ASP A N 1
ATOM 889 C CA . ASP A 1 107 ? 0.345 0.791 -15.816 1.00 94.81 107 ASP A CA 1
ATOM 890 C C . ASP A 1 107 ? 1.617 -0.046 -15.685 1.00 94.81 107 ASP A C 1
ATOM 892 O O . ASP A 1 107 ? 1.607 -1.241 -15.999 1.00 94.81 107 ASP A O 1
ATOM 896 N N . LEU A 1 108 ? 2.685 0.543 -15.145 1.00 94.94 108 LEU A N 1
ATOM 897 C CA . LEU A 1 108 ? 3.924 -0.164 -14.851 1.00 94.94 108 LEU A CA 1
ATOM 898 C C . LEU A 1 108 ? 3.697 -1.289 -13.831 1.00 94.94 108 LEU A C 1
ATOM 900 O O . LEU A 1 108 ? 4.132 -2.421 -14.053 1.00 94.94 108 LEU A O 1
ATOM 904 N N . ALA A 1 109 ? 2.954 -1.018 -12.754 1.00 95.44 109 ALA A N 1
ATOM 905 C CA . ALA A 1 109 ? 2.591 -2.019 -11.750 1.00 95.44 109 ALA A CA 1
ATOM 906 C C . ALA A 1 109 ? 1.752 -3.166 -12.335 1.00 95.44 109 ALA A C 1
ATOM 908 O O . ALA A 1 109 ? 2.022 -4.341 -12.067 1.00 95.44 109 ALA A O 1
ATOM 909 N N . ILE A 1 110 ? 0.773 -2.854 -13.188 1.00 95.81 110 ILE A N 1
ATOM 910 C CA . ILE A 1 110 ? -0.038 -3.856 -13.889 1.00 95.81 110 ILE A CA 1
ATOM 911 C C . ILE A 1 110 ? 0.836 -4.693 -14.834 1.00 95.81 110 ILE A C 1
ATOM 913 O O . ILE A 1 110 ? 0.704 -5.921 -14.868 1.00 95.81 110 ILE A O 1
ATOM 917 N N . ALA A 1 111 ? 1.732 -4.061 -15.596 1.00 94.25 111 ALA A N 1
ATOM 918 C CA . ALA A 1 111 ? 2.636 -4.746 -16.518 1.00 94.25 111 ALA A CA 1
ATOM 919 C C . ALA A 1 111 ? 3.598 -5.691 -15.781 1.00 94.25 111 ALA A C 1
ATOM 921 O O . ALA A 1 111 ? 3.796 -6.827 -16.226 1.00 94.25 111 ALA A O 1
ATOM 922 N N . ALA A 1 112 ? 4.122 -5.264 -14.628 1.00 93.81 112 ALA A N 1
ATOM 923 C CA . ALA A 1 112 ? 4.953 -6.080 -13.746 1.00 93.81 112 ALA A CA 1
ATOM 924 C C . ALA A 1 112 ? 4.208 -7.336 -13.267 1.00 93.81 112 ALA A C 1
ATOM 926 O O . ALA A 1 112 ? 4.695 -8.453 -13.456 1.00 93.81 112 ALA A O 1
ATOM 927 N N . LEU A 1 113 ? 2.984 -7.186 -12.746 1.00 94.31 113 LEU A N 1
ATOM 928 C CA . LEU A 1 113 ? 2.167 -8.322 -12.297 1.00 94.31 113 LEU A CA 1
ATOM 929 C C . LEU A 1 113 ? 1.799 -9.282 -13.434 1.00 94.31 113 LEU A C 1
ATOM 931 O O . LEU A 1 113 ? 1.784 -10.498 -13.242 1.00 94.31 113 LEU A O 1
ATOM 935 N N . LYS A 1 114 ? 1.537 -8.751 -14.633 1.00 94.06 114 LYS A N 1
ATOM 936 C CA . LYS A 1 114 ? 1.228 -9.546 -15.832 1.00 94.06 114 LYS A CA 1
ATOM 937 C C . LYS A 1 114 ? 2.460 -10.181 -16.481 1.00 94.06 114 LYS A C 1
ATOM 939 O O . LYS A 1 114 ? 2.293 -10.895 -17.467 1.00 94.06 114 LYS A O 1
ATOM 944 N N . ARG A 1 115 ? 3.673 -9.932 -15.963 1.00 88.50 115 ARG A N 1
ATOM 945 C CA . ARG A 1 115 ? 4.953 -10.355 -16.565 1.00 88.50 115 ARG A CA 1
ATOM 946 C C . ARG A 1 115 ? 5.113 -9.880 -18.016 1.00 88.50 115 ARG A C 1
ATOM 948 O O . ARG A 1 115 ? 5.678 -10.575 -18.851 1.00 88.50 115 ARG A O 1
ATOM 955 N N . LYS A 1 116 ? 4.581 -8.693 -18.312 1.00 90.62 116 LYS A N 1
ATOM 956 C CA . LYS A 1 116 ? 4.671 -8.011 -19.615 1.00 90.62 116 LYS A CA 1
ATOM 957 C C . LYS A 1 116 ? 5.448 -6.699 -19.503 1.00 90.62 116 LYS A C 1
ATOM 959 O O . LYS A 1 116 ? 5.258 -5.791 -20.303 1.00 90.62 116 LYS A O 1
ATOM 964 N N . LEU A 1 117 ? 6.257 -6.578 -18.456 1.00 89.06 117 LEU A N 1
ATOM 965 C CA . LEU A 1 117 ? 7.019 -5.380 -18.162 1.00 89.06 117 LEU A CA 1
ATOM 966 C C . LEU A 1 117 ? 8.124 -5.200 -19.206 1.00 89.06 117 LEU A C 1
ATOM 968 O O . LEU A 1 117 ? 8.891 -6.123 -19.467 1.00 89.06 117 LEU A O 1
ATOM 972 N N . THR A 1 118 ? 8.212 -4.005 -19.779 1.00 87.62 118 THR A N 1
ATOM 973 C CA . THR A 1 118 ? 9.251 -3.624 -20.742 1.00 87.62 118 THR A CA 1
ATOM 974 C C . THR A 1 118 ? 9.930 -2.346 -20.282 1.00 87.62 118 THR A C 1
ATOM 976 O O . THR A 1 118 ? 9.278 -1.464 -19.719 1.00 87.62 118 THR A O 1
ATOM 979 N N . LYS A 1 119 ? 11.231 -2.212 -20.554 1.00 86.31 119 LYS A N 1
ATOM 980 C CA . LYS A 1 119 ? 11.974 -0.994 -20.227 1.00 86.31 119 LYS A CA 1
ATOM 981 C C . LYS A 1 119 ? 11.413 0.188 -21.026 1.00 86.31 119 LYS A C 1
ATOM 983 O O . LYS A 1 119 ? 11.353 0.143 -22.250 1.00 86.31 119 LYS A O 1
ATOM 988 N N . ASN A 1 120 ? 10.994 1.235 -20.324 1.00 88.44 120 ASN A N 1
ATOM 989 C CA . ASN A 1 120 ? 10.537 2.504 -20.890 1.00 88.44 120 ASN A CA 1
ATOM 990 C C . ASN A 1 120 ? 11.176 3.680 -20.120 1.00 88.44 120 ASN A C 1
ATOM 992 O O . ASN A 1 120 ? 11.977 3.467 -19.202 1.00 88.44 120 ASN A O 1
ATOM 996 N N . GLN A 1 121 ? 10.859 4.921 -20.504 1.00 87.88 121 GLN A N 1
ATOM 997 C CA . GLN A 1 121 ? 11.443 6.116 -19.879 1.00 87.88 121 GLN A CA 1
ATOM 998 C C . GLN A 1 121 ? 11.145 6.193 -18.375 1.00 87.88 121 GLN A C 1
ATOM 1000 O O . GLN A 1 121 ? 12.058 6.429 -17.585 1.00 87.88 121 GLN A O 1
ATOM 1005 N N . LEU A 1 122 ? 9.899 5.922 -17.968 1.00 89.25 122 LEU A N 1
ATOM 1006 C CA . LEU A 1 122 ? 9.509 5.911 -16.557 1.00 89.25 122 LEU A CA 1
ATOM 1007 C C . LEU A 1 122 ? 10.247 4.816 -15.778 1.00 89.25 122 LEU A C 1
ATOM 1009 O O . LEU A 1 122 ? 10.846 5.099 -14.746 1.00 89.25 122 LEU A O 1
ATOM 1013 N N . ALA A 1 123 ? 10.264 3.585 -16.287 1.00 90.44 123 ALA A N 1
ATOM 1014 C CA . ALA A 1 123 ? 10.961 2.468 -15.662 1.00 90.44 123 ALA A CA 1
ATOM 1015 C C . ALA A 1 123 ? 12.454 2.769 -15.486 1.00 90.44 123 ALA A C 1
ATOM 1017 O O . ALA A 1 123 ? 13.007 2.487 -14.432 1.00 90.44 123 ALA A O 1
ATOM 1018 N N . THR A 1 124 ? 13.091 3.399 -16.478 1.00 92.12 124 THR A N 1
ATOM 1019 C CA . THR A 1 124 ? 14.507 3.794 -16.397 1.00 92.12 124 THR A CA 1
ATOM 1020 C C . THR A 1 124 ? 14.727 4.831 -15.294 1.00 92.12 124 THR A C 1
ATOM 1022 O O . THR A 1 124 ? 15.555 4.610 -14.418 1.00 92.12 124 THR A O 1
ATOM 1025 N N . LYS A 1 125 ? 13.905 5.891 -15.247 1.00 93.19 125 LYS A N 1
ATOM 1026 C CA . LYS A 1 125 ? 13.937 6.900 -14.172 1.00 93.19 125 LYS A CA 1
ATOM 1027 C C . LYS A 1 125 ? 13.751 6.269 -12.784 1.00 93.19 125 LYS A C 1
ATOM 1029 O O . LYS A 1 125 ? 14.384 6.689 -11.816 1.00 93.19 125 LYS A O 1
ATOM 1034 N N . LEU A 1 126 ? 12.867 5.277 -12.667 1.00 92.25 126 LEU A N 1
ATOM 1035 C CA . LEU A 1 126 ? 12.607 4.592 -11.400 1.00 92.25 126 LEU A CA 1
ATOM 1036 C C . LEU A 1 126 ? 13.721 3.608 -11.012 1.00 92.25 126 LEU A C 1
ATOM 1038 O O . LEU A 1 126 ? 13.967 3.444 -9.819 1.00 92.25 126 LEU A O 1
ATOM 1042 N N . ILE A 1 127 ? 14.413 2.998 -11.981 1.00 93.56 127 ILE A N 1
ATOM 1043 C CA . ILE A 1 127 ? 15.624 2.199 -11.733 1.00 93.56 127 ILE A CA 1
ATOM 1044 C C . ILE A 1 127 ? 16.725 3.104 -11.175 1.00 93.56 127 ILE A C 1
ATOM 1046 O O . ILE A 1 127 ? 17.264 2.802 -10.114 1.00 93.56 127 ILE A O 1
ATOM 1050 N N . ASP A 1 128 ? 16.989 4.252 -11.802 1.00 92.06 128 ASP A N 1
ATOM 1051 C CA . ASP A 1 128 ? 17.987 5.205 -11.297 1.00 92.06 128 ASP A CA 1
ATOM 1052 C C . ASP A 1 128 ? 17.643 5.641 -9.864 1.00 92.06 128 ASP A C 1
ATOM 1054 O O . ASP A 1 128 ? 18.478 5.610 -8.957 1.00 92.06 128 ASP A O 1
ATOM 1058 N N . LYS A 1 129 ? 16.365 5.956 -9.617 1.00 92.50 129 LYS A N 1
ATOM 1059 C CA . LYS A 1 129 ? 15.866 6.269 -8.273 1.00 92.50 129 LYS A CA 1
ATOM 1060 C C . LYS A 1 129 ? 16.110 5.125 -7.281 1.00 92.50 129 LYS A C 1
ATOM 1062 O O . LYS A 1 129 ? 16.573 5.385 -6.172 1.00 92.50 129 LYS A O 1
ATOM 1067 N N . LEU A 1 130 ? 15.810 3.880 -7.653 1.00 92.75 130 LEU A N 1
ATOM 1068 C CA . LEU A 1 130 ? 16.030 2.695 -6.817 1.00 92.75 130 LEU A CA 1
ATOM 1069 C C . LEU A 1 130 ? 17.504 2.559 -6.411 1.00 92.75 130 LEU A C 1
ATOM 1071 O O . LEU A 1 130 ? 17.789 2.318 -5.235 1.00 92.75 130 LEU A O 1
ATOM 1075 N N . LEU A 1 131 ? 18.423 2.739 -7.361 1.00 88.31 131 LEU A N 1
ATOM 1076 C CA . LEU A 1 131 ? 19.862 2.597 -7.135 1.00 88.31 131 LEU A CA 1
ATOM 1077 C C . LEU A 1 131 ? 20.441 3.727 -6.265 1.00 88.31 131 LEU A C 1
ATOM 1079 O O . LEU A 1 131 ? 21.364 3.488 -5.490 1.00 88.31 131 LEU A O 1
ATOM 1083 N N . HIS A 1 132 ? 19.871 4.934 -6.327 1.00 89.69 132 HIS A N 1
ATOM 1084 C CA . HIS A 1 132 ? 20.328 6.084 -5.536 1.00 89.69 132 HIS A CA 1
ATOM 1085 C C . HIS A 1 132 ? 19.736 6.180 -4.119 1.00 89.69 132 HIS A C 1
ATOM 1087 O O . HIS A 1 132 ? 20.276 6.905 -3.279 1.00 89.69 132 HIS A O 1
ATOM 1093 N N . LEU A 1 133 ? 18.645 5.471 -3.810 1.00 85.75 133 LEU A N 1
ATOM 1094 C CA . LEU A 1 133 ? 18.090 5.453 -2.452 1.00 85.75 133 LEU A CA 1
ATOM 1095 C C . LEU A 1 133 ? 19.056 4.754 -1.485 1.00 85.75 133 LEU A C 1
ATOM 1097 O O . LEU A 1 133 ? 19.361 3.575 -1.636 1.00 85.75 133 LEU A O 1
ATOM 1101 N N . THR A 1 134 ? 19.507 5.454 -0.445 1.00 79.19 134 THR A N 1
ATOM 1102 C CA . THR A 1 134 ? 20.579 4.965 0.443 1.00 79.19 134 THR A CA 1
ATOM 1103 C C . THR A 1 134 ? 20.119 4.029 1.557 1.00 79.19 134 THR A C 1
ATOM 1105 O O . THR A 1 134 ? 20.948 3.310 2.095 1.00 79.19 134 THR A O 1
ATOM 1108 N N . LYS A 1 135 ? 18.826 4.019 1.907 1.00 83.62 135 LYS A N 1
ATOM 1109 C CA . LYS A 1 135 ? 18.267 3.189 2.990 1.00 83.62 135 LYS A CA 1
ATOM 1110 C C . LYS A 1 135 ? 17.146 2.300 2.479 1.00 83.62 135 LYS A C 1
ATOM 1112 O O . LYS A 1 135 ? 16.321 2.757 1.682 1.00 83.62 135 LYS A O 1
ATOM 1117 N N . TRP A 1 136 ? 17.053 1.073 2.985 1.00 85.62 136 TRP A N 1
ATOM 1118 C CA . TRP A 1 136 ? 15.886 0.232 2.744 1.00 85.62 136 TRP A CA 1
ATOM 1119 C C . TRP A 1 136 ? 14.680 0.737 3.541 1.00 85.62 136 TRP A C 1
ATOM 1121 O O . TRP A 1 136 ? 14.590 0.603 4.759 1.00 85.62 136 TRP A O 1
ATOM 1131 N N . ASN A 1 137 ? 13.731 1.336 2.827 1.00 83.06 137 ASN A N 1
ATOM 1132 C CA . ASN A 1 137 ? 12.428 1.751 3.334 1.00 83.06 137 ASN A CA 1
ATOM 1133 C C . ASN A 1 137 ? 11.313 1.157 2.451 1.00 83.06 137 ASN A C 1
ATOM 1135 O O . ASN A 1 137 ? 11.587 0.525 1.429 1.00 83.06 137 ASN A O 1
ATOM 1139 N N . GLU A 1 138 ? 10.047 1.360 2.825 1.00 82.88 138 GLU A N 1
ATOM 1140 C CA . GLU A 1 138 ? 8.905 0.813 2.073 1.00 82.88 138 GLU A CA 1
ATOM 1141 C C . GLU A 1 138 ? 8.889 1.233 0.596 1.00 82.88 138 GLU A C 1
ATOM 1143 O O . GLU A 1 138 ? 8.432 0.477 -0.258 1.00 82.88 138 GLU A O 1
ATOM 1148 N N . GLU A 1 139 ? 9.396 2.428 0.286 1.00 87.12 139 GLU A N 1
ATOM 1149 C CA . GLU A 1 139 ? 9.503 2.920 -1.085 1.00 87.12 139 GLU A CA 1
ATOM 1150 C C . GLU A 1 139 ? 10.558 2.161 -1.881 1.00 87.12 139 GLU A C 1
ATOM 1152 O O . GLU A 1 139 ? 10.259 1.671 -2.967 1.00 87.12 139 GLU A O 1
ATOM 1157 N N . LYS A 1 140 ? 11.765 2.004 -1.333 1.00 91.12 140 LYS A N 1
ATOM 1158 C CA . LYS A 1 140 ? 12.843 1.259 -1.986 1.00 91.12 140 LYS A CA 1
ATOM 1159 C C . LYS A 1 140 ? 12.454 -0.206 -2.199 1.00 91.12 140 LYS A C 1
ATOM 1161 O O . LYS A 1 140 ? 12.716 -0.755 -3.264 1.00 91.12 140 LYS A O 1
ATOM 1166 N N . ILE A 1 141 ? 11.772 -0.815 -1.224 1.00 90.62 141 ILE A N 1
ATOM 1167 C CA . ILE A 1 141 ? 11.240 -2.183 -1.333 1.00 90.62 141 ILE A CA 1
ATOM 1168 C C . ILE A 1 141 ? 10.200 -2.274 -2.452 1.00 90.62 141 ILE A C 1
ATOM 1170 O O . ILE A 1 141 ? 10.265 -3.193 -3.268 1.00 90.62 141 ILE A O 1
ATOM 1174 N N . PHE A 1 142 ? 9.265 -1.322 -2.518 1.00 92.12 142 PHE A N 1
ATOM 1175 C CA . PHE A 1 142 ? 8.258 -1.292 -3.574 1.00 92.12 142 PHE A CA 1
ATOM 1176 C C . PHE A 1 142 ? 8.892 -1.144 -4.961 1.00 92.12 142 PHE A C 1
ATOM 1178 O O . PHE A 1 142 ? 8.586 -1.935 -5.850 1.00 92.12 142 PHE A O 1
ATOM 1185 N N . LEU A 1 143 ? 9.808 -0.183 -5.133 1.00 93.62 143 LEU A N 1
ATOM 1186 C CA . LEU A 1 143 ? 10.521 0.029 -6.395 1.00 93.62 143 LEU A CA 1
ATOM 1187 C C . LEU A 1 143 ? 11.308 -1.216 -6.808 1.00 93.62 143 LEU A C 1
ATOM 1189 O O . LEU A 1 143 ? 11.243 -1.617 -7.966 1.00 93.62 143 LEU A O 1
ATOM 1193 N N . PHE A 1 144 ? 11.996 -1.863 -5.865 1.00 94.38 144 PHE A N 1
ATOM 1194 C CA . PHE A 1 144 ? 12.694 -3.113 -6.139 1.00 94.38 144 PHE A CA 1
ATOM 1195 C C . PHE A 1 144 ? 11.725 -4.201 -6.607 1.00 94.38 144 PHE A C 1
ATOM 1197 O O . PHE A 1 144 ? 11.929 -4.770 -7.672 1.00 94.38 144 PHE A O 1
ATOM 1204 N N . ALA A 1 145 ? 10.632 -4.449 -5.881 1.00 92.19 145 ALA A N 1
ATOM 1205 C CA . ALA A 1 145 ? 9.650 -5.469 -6.254 1.00 92.19 145 ALA A CA 1
ATOM 1206 C C . ALA A 1 145 ? 8.990 -5.198 -7.619 1.00 92.19 145 ALA A C 1
ATOM 1208 O O . ALA A 1 145 ? 8.732 -6.130 -8.381 1.00 92.19 145 ALA A O 1
ATOM 1209 N N . LEU A 1 146 ? 8.730 -3.926 -7.925 1.00 93.44 146 LEU A N 1
ATOM 1210 C CA . LEU A 1 146 ? 8.143 -3.474 -9.181 1.00 93.44 146 LEU A CA 1
ATOM 1211 C C . LEU A 1 146 ? 9.091 -3.678 -10.371 1.00 93.44 146 LEU A C 1
ATOM 1213 O O . LEU A 1 146 ? 8.664 -4.135 -11.430 1.00 93.44 146 LEU A O 1
ATOM 1217 N N . LEU A 1 147 ? 10.367 -3.327 -10.196 1.00 94.38 147 LEU A N 1
ATOM 1218 C CA . LEU A 1 147 ? 11.346 -3.216 -11.280 1.00 94.38 147 LEU A CA 1
ATOM 1219 C C . LEU A 1 147 ? 12.269 -4.425 -11.400 1.00 94.38 147 LEU A C 1
ATOM 1221 O O . LEU A 1 147 ? 12.933 -4.549 -12.423 1.00 94.38 147 LEU A O 1
ATOM 1225 N N . MET A 1 148 ? 12.294 -5.327 -10.413 1.00 91.31 148 MET A N 1
ATOM 1226 C CA . MET A 1 148 ? 13.124 -6.537 -10.411 1.00 91.31 148 MET A CA 1
ATOM 1227 C C . MET A 1 148 ? 13.106 -7.304 -11.746 1.00 91.31 148 MET A C 1
ATOM 1229 O O . MET A 1 148 ? 14.176 -7.735 -12.161 1.00 91.31 148 MET A O 1
ATOM 1233 N N . PRO A 1 149 ? 11.973 -7.449 -12.472 1.00 89.69 149 PRO A N 1
ATOM 1234 C CA . PRO A 1 149 ? 11.978 -8.134 -13.768 1.00 89.69 149 PRO A CA 1
ATOM 1235 C C . PRO A 1 149 ? 12.779 -7.435 -14.883 1.00 89.69 149 PRO A C 1
ATOM 1237 O O . PRO A 1 149 ? 13.017 -8.051 -15.916 1.00 89.69 149 PRO A O 1
ATOM 1240 N N . LEU A 1 150 ? 13.136 -6.157 -14.718 1.00 91.56 150 LEU A N 1
ATOM 1241 C CA . LEU A 1 150 ? 13.925 -5.367 -15.673 1.00 91.56 150 LEU A CA 1
ATOM 1242 C C . LEU A 1 150 ? 15.392 -5.197 -15.264 1.00 91.56 150 LEU A C 1
ATOM 1244 O O . LEU A 1 150 ? 16.168 -4.651 -16.050 1.00 91.56 150 LEU A O 1
ATOM 1248 N N . LEU A 1 151 ? 15.749 -5.593 -14.043 1.00 90.00 151 LEU A N 1
ATOM 1249 C CA . LEU A 1 151 ? 17.116 -5.521 -13.541 1.00 90.00 151 LEU A CA 1
ATOM 1250 C C . LEU A 1 151 ? 17.914 -6.727 -14.033 1.00 90.00 151 LEU A C 1
ATOM 1252 O O . LEU A 1 151 ? 17.360 -7.813 -14.229 1.00 90.00 151 LEU A O 1
ATOM 1256 N N . ASP A 1 152 ? 19.219 -6.545 -14.211 1.00 89.75 152 ASP A N 1
ATOM 1257 C CA . ASP A 1 152 ? 20.099 -7.680 -14.450 1.00 89.75 152 ASP A CA 1
ATOM 1258 C C . ASP A 1 152 ? 20.368 -8.463 -13.153 1.00 89.75 152 ASP A C 1
ATOM 1260 O O . ASP A 1 152 ? 19.999 -8.065 -12.043 1.00 89.75 152 ASP A O 1
ATOM 1264 N N . TRP A 1 153 ? 20.982 -9.636 -13.296 1.00 90.94 153 TRP A N 1
ATOM 1265 C CA . TRP A 1 153 ? 21.260 -10.500 -12.154 1.00 90.94 153 TRP A CA 1
ATOM 1266 C C . TRP A 1 153 ? 22.204 -9.858 -11.131 1.00 90.94 153 TRP A C 1
ATOM 1268 O O . TRP A 1 153 ? 22.039 -10.086 -9.931 1.00 90.94 153 TRP A O 1
ATOM 1278 N N . GLU A 1 154 ? 23.184 -9.073 -11.579 1.00 92.06 154 GLU A N 1
ATOM 1279 C CA . GLU A 1 154 ? 24.183 -8.492 -10.687 1.00 92.06 154 GLU A CA 1
ATOM 1280 C C . GLU A 1 154 ? 23.559 -7.368 -9.850 1.00 92.06 154 GLU A C 1
ATOM 1282 O O . GLU A 1 154 ? 23.751 -7.335 -8.633 1.00 92.06 154 GLU A O 1
ATOM 1287 N N . ASP A 1 155 ? 22.707 -6.536 -10.453 1.00 90.62 155 ASP A N 1
ATOM 1288 C CA . ASP A 1 155 ? 21.887 -5.541 -9.761 1.00 90.62 155 ASP A CA 1
ATOM 1289 C C . ASP A 1 155 ? 20.980 -6.194 -8.712 1.00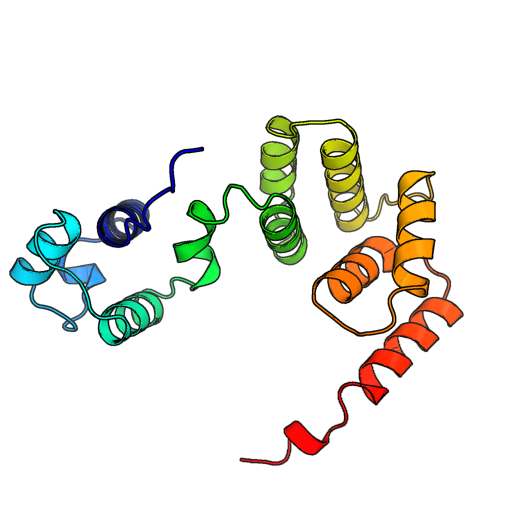 90.62 155 ASP A C 1
ATOM 1291 O O . ASP A 1 155 ? 20.959 -5.782 -7.547 1.00 90.62 155 ASP A O 1
ATOM 1295 N N . VAL A 1 156 ? 20.253 -7.253 -9.090 1.00 92.56 156 VAL A N 1
ATOM 1296 C CA . VAL A 1 156 ? 19.364 -7.981 -8.170 1.00 92.56 156 VAL A CA 1
ATOM 1297 C C . VAL A 1 156 ? 20.152 -8.567 -7.000 1.00 92.56 156 VAL A C 1
ATOM 1299 O O . VAL A 1 156 ? 19.759 -8.404 -5.843 1.00 92.56 156 VAL A O 1
ATOM 1302 N N . LYS A 1 157 ? 21.282 -9.221 -7.276 1.00 91.81 157 LYS A N 1
ATOM 1303 C CA . LYS A 1 157 ? 22.157 -9.810 -6.258 1.00 91.81 157 LYS A CA 1
ATOM 1304 C C . LYS A 1 157 ? 22.708 -8.748 -5.306 1.00 91.81 157 LYS A C 1
ATOM 1306 O O . LYS A 1 157 ? 22.678 -8.950 -4.091 1.00 91.81 157 LYS A O 1
ATOM 1311 N N . ASN A 1 158 ? 23.171 -7.614 -5.828 1.00 89.88 158 ASN A N 1
ATOM 1312 C CA . ASN A 1 158 ? 23.702 -6.518 -5.021 1.00 89.88 158 ASN A CA 1
ATOM 1313 C C . ASN A 1 158 ? 22.629 -5.894 -4.125 1.00 89.88 158 ASN A C 1
ATOM 1315 O O . ASN A 1 158 ? 22.866 -5.683 -2.934 1.00 89.88 158 ASN A O 1
ATOM 1319 N N . LEU A 1 159 ? 21.424 -5.677 -4.657 1.00 91.44 159 LEU A N 1
ATOM 1320 C CA . LEU A 1 159 ? 20.293 -5.173 -3.880 1.00 91.44 159 LEU A CA 1
ATOM 1321 C C . LEU A 1 159 ? 19.882 -6.155 -2.774 1.00 91.44 159 LEU A C 1
ATOM 1323 O O . LEU A 1 159 ? 19.715 -5.743 -1.628 1.00 91.44 159 LEU A O 1
ATOM 1327 N N . ILE A 1 160 ? 19.790 -7.453 -3.069 1.00 90.00 160 ILE A N 1
ATOM 1328 C CA . ILE A 1 160 ? 19.476 -8.482 -2.067 1.00 90.00 160 ILE A CA 1
ATOM 1329 C C . ILE A 1 160 ? 20.546 -8.536 -0.966 1.00 90.00 160 ILE A C 1
ATOM 1331 O O . ILE A 1 160 ? 20.209 -8.575 0.219 1.00 90.00 160 ILE A O 1
ATOM 1335 N N . ASN A 1 161 ? 21.830 -8.486 -1.326 1.00 88.31 161 ASN A N 1
ATOM 1336 C CA . ASN A 1 161 ? 22.919 -8.450 -0.347 1.00 88.31 161 ASN A CA 1
ATOM 1337 C C . ASN A 1 161 ? 22.825 -7.216 0.558 1.00 88.31 161 ASN A C 1
ATOM 1339 O O . ASN A 1 161 ? 22.977 -7.341 1.774 1.00 88.31 161 ASN A O 1
ATOM 1343 N N . ALA A 1 162 ? 22.497 -6.051 -0.007 1.00 86.56 162 ALA A N 1
ATOM 1344 C CA . ALA A 1 162 ? 22.291 -4.832 0.767 1.00 86.56 162 ALA A CA 1
ATOM 1345 C C . ALA A 1 162 ? 21.142 -4.977 1.788 1.00 86.56 162 ALA A C 1
ATOM 1347 O O . ALA A 1 162 ? 21.268 -4.513 2.924 1.00 86.56 162 ALA A O 1
ATOM 1348 N N . ILE A 1 163 ? 20.047 -5.662 1.427 1.00 85.44 163 ILE A N 1
ATOM 1349 C CA . ILE A 1 163 ? 18.958 -5.979 2.370 1.00 85.44 163 ILE A CA 1
ATOM 1350 C C . ILE A 1 163 ? 19.506 -6.816 3.531 1.00 85.44 163 ILE A C 1
ATOM 1352 O O . ILE A 1 163 ? 19.300 -6.470 4.693 1.00 85.44 163 ILE A O 1
ATOM 1356 N N . TYR A 1 164 ? 20.246 -7.892 3.250 1.00 81.88 164 TYR A N 1
ATOM 1357 C CA . TYR A 1 164 ? 20.794 -8.752 4.304 1.00 81.88 164 TYR A CA 1
ATOM 1358 C C . TYR A 1 164 ? 21.752 -8.018 5.250 1.00 81.88 164 TYR A C 1
ATOM 1360 O O . TYR A 1 164 ? 21.768 -8.314 6.445 1.00 81.88 164 TYR A O 1
ATOM 1368 N N . THR A 1 165 ? 22.524 -7.052 4.745 1.00 81.12 165 THR A N 1
ATOM 1369 C CA . THR A 1 165 ? 23.424 -6.243 5.580 1.00 81.12 165 THR A CA 1
ATOM 1370 C C . THR A 1 165 ? 22.697 -5.233 6.466 1.00 81.12 165 THR A C 1
ATOM 1372 O O . THR A 1 165 ? 23.141 -4.993 7.586 1.00 81.12 165 THR A O 1
ATOM 1375 N N . GLU A 1 166 ? 21.577 -4.657 6.010 1.00 75.31 166 GLU A N 1
ATOM 1376 C CA . GLU A 1 166 ? 20.785 -3.699 6.801 1.00 75.31 166 GLU A CA 1
ATOM 1377 C C . GLU A 1 166 ? 19.833 -4.379 7.799 1.00 75.31 166 GLU A C 1
ATOM 1379 O O . GLU A 1 166 ? 19.490 -3.790 8.826 1.00 75.31 166 GLU A O 1
ATOM 1384 N N . PHE A 1 167 ? 19.450 -5.636 7.549 1.00 64.19 167 PHE A N 1
ATOM 1385 C CA . PHE A 1 167 ? 18.624 -6.454 8.443 1.00 64.19 167 PHE A CA 1
ATOM 1386 C C . PHE A 1 167 ? 19.412 -7.644 9.032 1.00 64.19 167 PHE A C 1
ATOM 1388 O O . PHE A 1 167 ? 19.039 -8.800 8.806 1.00 64.19 167 PHE A O 1
ATOM 1395 N N . PRO A 1 168 ? 20.499 -7.415 9.798 1.00 56.28 168 PRO A N 1
ATOM 1396 C CA . PRO A 1 168 ? 21.277 -8.507 10.362 1.00 56.28 168 PRO A CA 1
ATOM 1397 C C . PRO A 1 168 ? 20.436 -9.333 11.347 1.00 56.28 168 PRO A C 1
ATOM 1399 O O . PRO A 1 168 ? 19.594 -8.815 12.085 1.00 56.28 168 PRO A O 1
ATOM 1402 N N . LYS A 1 169 ? 20.714 -10.642 11.378 1.00 52.97 169 LYS A N 1
ATOM 1403 C CA . LYS A 1 169 ? 20.022 -11.698 12.148 1.00 52.97 169 LYS A CA 1
ATOM 1404 C C . LYS A 1 169 ? 19.848 -11.437 13.659 1.00 52.97 169 LYS A C 1
ATOM 1406 O O . LYS A 1 169 ? 19.094 -12.158 14.305 1.00 52.97 169 LYS A O 1
ATOM 1411 N N . SER A 1 170 ? 20.459 -10.401 14.236 1.00 46.56 170 SER A N 1
ATOM 1412 C CA . SER A 1 170 ? 20.435 -10.106 15.679 1.00 46.56 170 SER A CA 1
ATOM 1413 C C . SER A 1 170 ? 19.075 -9.655 16.242 1.00 46.56 170 SER A C 1
ATOM 1415 O O . SER A 1 170 ? 18.948 -9.481 17.454 1.00 46.56 170 SER A O 1
ATOM 1417 N N . LYS A 1 171 ? 18.038 -9.499 15.405 1.00 48.56 171 LYS A N 1
ATOM 1418 C CA . LYS A 1 171 ? 16.640 -9.311 15.850 1.00 48.56 171 LYS A CA 1
ATOM 1419 C C . LYS A 1 171 ? 15.794 -10.592 15.864 1.00 48.56 171 LYS A C 1
ATOM 1421 O O . LYS A 1 171 ? 14.646 -10.525 16.291 1.00 48.56 171 LYS A O 1
ATOM 1426 N N . LEU A 1 172 ? 16.327 -11.731 15.413 1.00 49.91 172 LEU A N 1
ATOM 1427 C CA . LEU A 1 172 ? 15.594 -13.005 15.343 1.00 49.91 172 LEU A CA 1
ATOM 1428 C C . LEU A 1 172 ? 15.926 -13.974 16.494 1.00 49.91 172 LEU A C 1
ATOM 1430 O O . LEU A 1 172 ? 15.207 -14.948 16.672 1.00 49.91 172 LEU A O 1
ATOM 1434 N N . GLU A 1 173 ? 16.944 -13.685 17.313 1.00 39.84 173 GLU A N 1
ATOM 1435 C CA . GLU A 1 173 ? 17.365 -14.515 18.462 1.00 39.84 173 GLU A CA 1
ATOM 1436 C C . GLU A 1 173 ? 17.005 -13.900 19.828 1.00 39.84 173 GLU A C 1
ATOM 1438 O O . GLU A 1 173 ? 17.730 -14.033 20.811 1.00 39.84 173 GLU A O 1
ATOM 1443 N N . LYS A 1 174 ? 15.872 -13.199 19.917 1.00 45.59 174 LYS A N 1
ATOM 1444 C CA . LYS A 1 174 ? 15.260 -12.878 21.213 1.00 45.59 174 LYS A CA 1
ATOM 1445 C C . LYS A 1 174 ? 13.797 -13.288 21.208 1.00 45.59 174 LYS A C 1
ATOM 1447 O O . LYS A 1 174 ? 12.938 -12.451 20.946 1.00 45.59 174 LYS A O 1
ATOM 1452 N N . ASN A 1 175 ? 13.564 -14.573 21.455 1.00 39.75 175 ASN A N 1
ATOM 1453 C CA . ASN A 1 175 ? 12.443 -15.125 22.220 1.00 39.75 175 ASN A CA 1
ATOM 1454 C C . ASN A 1 175 ? 12.803 -16.545 22.648 1.00 39.75 175 ASN A C 1
ATOM 1456 O O . ASN A 1 175 ? 13.095 -17.357 21.745 1.00 39.75 175 ASN A O 1
#

Radius of gyration: 20.78 Å; chains: 1; bounding box: 50×37×46 Å

Secondary structure (DSSP, 8-state):
-------HHHHHHHHHHHTT--HHHHHTTSS-HHHHHHHHTTSS---HHHHHHHHHHTT--HHHHHTTTSTT-HHHHHHHHHHTT-HHHHHHHHTT-SSHHHHHHHHHHHHHHTT-----HHHHHHHHHHHH--S--HHHHHHHHHHGGGS-HHHHHHHHHHHHHHS-GGGSS--

Sequence (175 aa):
MSKKTLNIDKQLKKHRILMGMTQQQIVQGILDQSTYSRVEKGKTGMGMYRLLKMLKVNQISLYDFFQIYDQNNYQNRLRYLFYNRDIDGLLRLKDKAENSEISDEIDLAIAALKRKLTKNQLATKLIDKLLHLTKWNEEKIFLFALLMPLLDWEDVKNLINAIYTEFPKSKLEKN

Organism: NCBI:txid47770

Foldseek 3Di:
DDQPDDLLLCLLVVVCVVVVHDLCRLQVPLDDSVVNVCSNVVNDDDDPVSSVVSCVVVVNDPCNSCVVVVVVVLPVQLLVCLVVVVLVSLVVSLVVDPDDLSNVVSVLSSCQSVVNHDDDPNLVVLVVVLVPDPDDDPSNVSSCSSNVSVDDPVVNVVVVVVVCVNDDCVVVPDD

InterPro domains:
  IPR001387 Cro/C1-type, helix-turn-helix domain [PS50943] (12-65)
  IPR001387 Cro/C1-type, helix-turn-helix domain [SM00530] (11-65)
  IPR001387 Cro/C1-type, helix-turn-helix domain [cd00093] (10-65)
  IPR010982 Lambda repressor-like, DNA-binding domain superfamily [SSF47413] (7-68)
  IPR011990 Tetratricopeptide-like helical domain superfamily [G3DSA:1.25.40.10] (6-172)